Protein AF-A0A068RHM4-F1 (afdb_monomer_lite)

Structure (mmCIF, N/CA/C/O backbone):
data_AF-A0A068RHM4-F1
#
_entry.id   AF-A0A068RHM4-F1
#
loop_
_at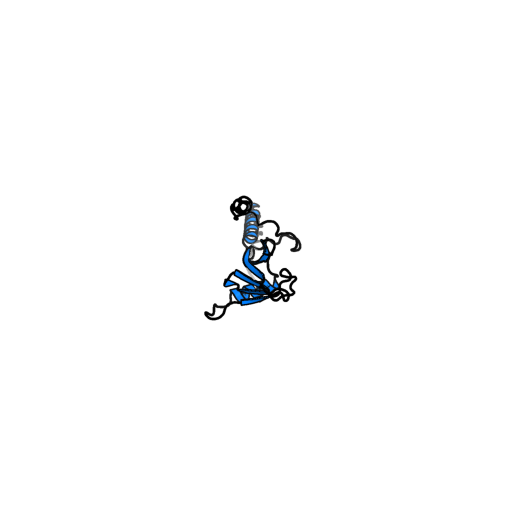om_site.group_PDB
_atom_site.id
_atom_site.type_symbol
_atom_site.label_atom_id
_atom_site.label_alt_id
_atom_site.label_comp_id
_atom_site.label_asym_id
_atom_site.label_entity_id
_atom_site.la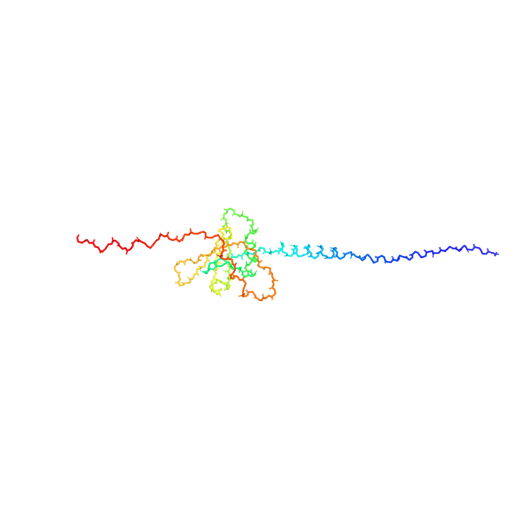bel_seq_id
_atom_site.pdbx_PDB_ins_code
_atom_site.Cartn_x
_atom_site.Cartn_y
_atom_site.Cartn_z
_atom_site.occupancy
_atom_site.B_iso_or_equiv
_atom_site.auth_seq_id
_atom_site.auth_comp_id
_atom_site.auth_asym_id
_atom_site.auth_atom_id
_atom_site.pdbx_PDB_model_num
ATOM 1 N N . MET A 1 1 ? 72.962 11.188 -63.326 1.00 49.09 1 MET A N 1
ATOM 2 C CA . MET A 1 1 ? 72.116 12.305 -62.874 1.00 49.09 1 MET A CA 1
ATOM 3 C C . MET A 1 1 ? 71.046 12.460 -63.926 1.00 49.09 1 MET A C 1
ATOM 5 O O . MET A 1 1 ? 71.401 12.865 -65.015 1.00 49.09 1 MET A O 1
ATOM 9 N N . ASP A 1 2 ? 69.829 11.997 -63.652 1.00 35.72 2 ASP A N 1
ATOM 10 C CA . ASP A 1 2 ? 68.597 12.586 -64.183 1.00 35.72 2 ASP A CA 1
ATOM 11 C C . ASP A 1 2 ? 67.402 11.908 -63.515 1.00 35.72 2 ASP A C 1
ATOM 13 O O . ASP A 1 2 ? 67.256 10.685 -63.509 1.00 35.72 2 ASP A O 1
ATOM 17 N N . SER A 1 3 ? 66.611 12.747 -62.860 1.00 41.88 3 SER A N 1
ATOM 18 C CA . SER A 1 3 ? 65.516 12.403 -61.970 1.00 41.88 3 SER A CA 1
ATOM 19 C C . SER A 1 3 ? 64.204 12.533 -62.735 1.00 41.88 3 SER A C 1
ATOM 21 O O . SER A 1 3 ? 63.845 13.627 -63.158 1.00 41.88 3 SER A O 1
ATOM 23 N N . THR A 1 4 ? 63.454 11.444 -62.867 1.00 51.41 4 THR A N 1
ATOM 24 C CA . THR A 1 4 ? 62.045 11.470 -63.282 1.00 51.41 4 THR A CA 1
ATOM 25 C C . THR A 1 4 ? 61.224 10.793 -62.194 1.00 51.41 4 THR A C 1
ATOM 27 O O . THR A 1 4 ? 61.085 9.576 -62.153 1.00 51.41 4 THR A O 1
ATOM 30 N N . LEU A 1 5 ? 60.718 11.599 -61.258 1.00 48.56 5 LEU A N 1
ATOM 31 C CA . LEU A 1 5 ? 59.734 11.164 -60.271 1.00 48.56 5 LEU A CA 1
ATOM 32 C C . LEU A 1 5 ? 58.362 11.682 -60.685 1.00 48.56 5 LEU A C 1
ATOM 34 O O . LEU A 1 5 ? 58.159 12.878 -60.895 1.00 48.56 5 LEU A O 1
ATOM 38 N N . GLY A 1 6 ? 57.470 10.712 -60.862 1.00 45.03 6 GLY A N 1
ATOM 39 C CA . GLY A 1 6 ? 56.110 10.856 -61.341 1.00 45.03 6 GLY A CA 1
ATOM 40 C C . GLY A 1 6 ? 55.225 11.657 -60.398 1.00 45.03 6 GLY A C 1
ATOM 41 O O . GLY A 1 6 ? 55.355 11.644 -59.176 1.00 45.03 6 GLY A O 1
ATOM 42 N N . ASN A 1 7 ? 54.307 12.364 -61.037 1.00 50.38 7 ASN A N 1
ATOM 43 C CA . ASN A 1 7 ? 53.318 13.235 -60.447 1.00 50.38 7 ASN A CA 1
ATOM 44 C C . ASN A 1 7 ? 52.061 12.390 -60.172 1.00 50.38 7 ASN A C 1
ATOM 46 O O . ASN A 1 7 ? 51.208 12.244 -61.047 1.00 50.38 7 ASN A O 1
ATOM 50 N N . GLU A 1 8 ? 51.960 11.775 -58.992 1.00 49.59 8 GLU A N 1
ATOM 51 C CA . GLU A 1 8 ? 50.734 11.087 -58.573 1.00 49.59 8 GLU A CA 1
ATOM 52 C C . GLU A 1 8 ? 49.787 12.083 -57.897 1.00 49.59 8 GLU A C 1
ATOM 54 O O . GLU A 1 8 ? 49.961 12.511 -56.754 1.00 49.59 8 GLU A O 1
ATOM 59 N N . GLY A 1 9 ? 48.772 12.486 -58.662 1.00 41.88 9 GLY A N 1
ATOM 60 C CA . GLY A 1 9 ? 47.690 13.350 -58.220 1.00 41.88 9 GLY A CA 1
ATOM 61 C C . GLY A 1 9 ? 46.845 12.688 -57.134 1.00 41.88 9 GLY A C 1
ATOM 62 O O . GLY A 1 9 ? 46.058 11.781 -57.392 1.00 41.88 9 GLY A O 1
ATOM 63 N N . CYS A 1 10 ? 46.958 13.201 -55.912 1.00 42.84 10 CYS A N 1
ATOM 64 C CA . CYS A 1 10 ? 46.064 12.882 -54.807 1.00 42.84 10 CYS A CA 1
ATOM 65 C C . CYS A 1 10 ? 44.723 13.610 -55.011 1.00 42.84 10 CYS A C 1
ATOM 67 O O . CYS A 1 10 ? 44.555 14.776 -54.641 1.00 42.84 10 CYS A O 1
ATOM 69 N N . VAL A 1 11 ? 43.758 12.935 -55.642 1.00 48.72 11 VAL A N 1
ATOM 70 C CA . VAL A 1 11 ? 42.384 13.432 -55.788 1.00 48.72 11 VAL A CA 1
ATOM 71 C C . VAL A 1 11 ? 41.690 13.344 -54.427 1.00 48.72 11 VAL A C 1
ATOM 73 O O . VAL A 1 11 ? 41.195 12.296 -54.015 1.00 48.72 11 VAL A O 1
ATOM 76 N N . ARG A 1 12 ? 41.647 14.472 -53.709 1.00 46.97 12 ARG A N 1
ATOM 77 C CA . ARG A 1 12 ? 40.780 14.666 -52.539 1.00 46.97 12 ARG A CA 1
ATOM 78 C C . ARG A 1 12 ? 39.317 14.564 -52.976 1.00 46.97 12 ARG A C 1
ATOM 80 O O . ARG A 1 12 ? 38.729 15.549 -53.420 1.00 46.97 12 ARG A O 1
ATOM 87 N N . ALA A 1 13 ? 38.713 13.395 -52.795 1.00 50.66 13 ALA A N 1
ATOM 88 C CA . ALA A 1 13 ? 37.265 13.255 -52.782 1.00 50.66 13 ALA A CA 1
ATOM 89 C C . ALA A 1 13 ? 36.715 14.002 -51.553 1.00 50.66 13 ALA A C 1
ATOM 91 O O . ALA A 1 13 ? 36.758 13.516 -50.423 1.00 50.66 13 ALA A O 1
ATOM 92 N N . GLN A 1 14 ? 36.247 15.232 -51.765 1.00 47.41 14 GLN A N 1
ATOM 93 C CA . GLN A 1 14 ? 35.449 15.953 -50.782 1.00 47.41 14 GLN A CA 1
ATOM 94 C C . GLN A 1 14 ? 34.114 15.219 -50.633 1.00 47.41 14 GLN A C 1
ATOM 96 O O . GLN A 1 14 ? 33.243 15.313 -51.496 1.00 47.41 14 GLN A O 1
ATOM 101 N N . CYS A 1 15 ? 33.941 14.489 -49.532 1.00 46.88 15 CYS A N 1
ATOM 102 C CA . CYS A 1 15 ? 32.630 14.025 -49.095 1.00 46.88 15 CYS A CA 1
ATOM 103 C C . CYS A 1 15 ? 31.788 15.253 -48.731 1.00 46.88 15 CYS A C 1
ATOM 105 O O . CYS A 1 15 ? 31.817 15.737 -47.598 1.00 46.88 15 CYS A O 1
ATOM 107 N N . ILE A 1 16 ? 31.061 15.786 -49.713 1.00 47.78 16 ILE A N 1
ATOM 108 C CA . ILE A 1 16 ? 30.016 16.784 -49.500 1.00 47.78 16 ILE A CA 1
ATOM 109 C C . ILE A 1 16 ? 28.990 16.131 -48.581 1.00 47.78 16 ILE A C 1
ATOM 111 O O . ILE A 1 16 ? 28.292 15.192 -48.960 1.00 47.78 16 ILE A O 1
ATOM 115 N N . GLY A 1 17 ? 28.952 16.606 -47.338 1.00 47.53 17 GLY A N 1
ATOM 116 C CA . GLY A 1 17 ? 28.034 16.132 -46.320 1.00 47.53 17 GLY A CA 1
ATOM 117 C C . GLY A 1 17 ? 26.597 16.200 -46.822 1.00 47.53 17 GLY A C 1
ATOM 118 O O . GLY A 1 17 ? 26.004 17.277 -46.909 1.00 47.53 17 GLY A O 1
ATOM 119 N N . CYS A 1 18 ? 26.014 15.035 -47.098 1.00 46.91 18 CYS A N 1
ATOM 120 C CA . CYS A 1 18 ? 24.579 14.887 -47.244 1.00 46.91 18 CYS A CA 1
ATOM 121 C C . CYS A 1 18 ? 23.932 15.225 -45.895 1.00 46.91 18 CYS A C 1
ATOM 123 O O . CYS A 1 18 ? 23.721 14.361 -45.045 1.00 46.91 18 CYS A O 1
ATOM 125 N N . ARG A 1 19 ? 23.593 16.502 -45.681 1.00 51.59 19 ARG A N 1
ATOM 126 C CA . ARG A 1 19 ? 22.575 16.887 -44.701 1.00 51.59 19 ARG A CA 1
ATOM 127 C C . ARG A 1 19 ? 21.250 16.328 -45.204 1.00 51.59 19 ARG A C 1
ATOM 129 O O . ARG A 1 19 ? 20.497 17.013 -45.891 1.00 51.59 19 ARG A O 1
ATOM 136 N N . VAL A 1 20 ? 20.985 15.065 -44.880 1.00 57.62 20 VAL A N 1
ATOM 137 C CA . VAL A 1 20 ? 19.690 14.422 -45.092 1.00 57.62 20 VAL A CA 1
ATOM 138 C C . VAL A 1 20 ? 18.671 15.207 -44.269 1.00 57.62 20 VAL A C 1
ATOM 140 O O . VAL A 1 20 ? 18.562 15.062 -43.051 1.00 57.62 20 VAL A O 1
ATOM 143 N N . ARG A 1 21 ? 17.970 16.131 -44.930 1.00 52.12 21 ARG A N 1
ATOM 144 C CA . ARG A 1 21 ? 16.885 16.913 -44.343 1.00 52.12 21 ARG A CA 1
ATOM 145 C C . ARG A 1 21 ? 15.679 15.990 -44.257 1.00 52.12 21 ARG A C 1
ATOM 147 O O . ARG A 1 21 ? 14.894 15.894 -45.193 1.00 52.12 21 ARG A O 1
ATOM 154 N N . TRP A 1 22 ? 15.585 15.262 -43.149 1.00 51.91 22 TRP A N 1
ATOM 155 C CA . TRP A 1 22 ? 14.493 14.331 -42.900 1.00 51.91 22 TRP A CA 1
ATOM 156 C C . TRP A 1 22 ? 13.136 15.034 -43.088 1.00 51.91 22 TRP A C 1
ATOM 158 O O . TRP A 1 22 ? 12.927 16.114 -42.523 1.00 51.91 22 TRP A O 1
ATOM 168 N N . PRO A 1 23 ? 12.208 14.460 -43.876 1.00 63.38 23 PRO A N 1
ATOM 169 C CA . PRO A 1 23 ? 10.861 14.994 -44.025 1.00 63.38 23 PRO A CA 1
ATOM 170 C C . PRO A 1 23 ? 10.196 15.170 -42.656 1.00 63.38 23 PRO A C 1
ATOM 172 O O . PRO A 1 23 ? 10.309 14.296 -41.796 1.00 63.38 23 PRO A O 1
ATOM 175 N N . ARG A 1 24 ? 9.442 16.264 -42.466 1.00 58.94 24 ARG A N 1
ATOM 176 C CA . ARG A 1 24 ? 8.699 16.576 -41.221 1.00 58.94 24 ARG A CA 1
ATOM 177 C C . ARG A 1 24 ? 7.845 15.405 -40.698 1.00 58.94 24 ARG A C 1
ATOM 179 O O . ARG A 1 24 ? 7.584 15.318 -39.501 1.00 58.94 24 ARG A O 1
ATOM 186 N N . PHE A 1 25 ? 7.457 14.487 -41.581 1.00 60.59 25 PHE A N 1
ATOM 187 C CA . PHE A 1 25 ? 6.741 13.255 -41.264 1.00 60.59 25 PHE A CA 1
ATOM 188 C C . PHE A 1 25 ? 7.513 12.313 -40.319 1.00 60.59 25 PHE A C 1
ATOM 190 O O . PHE A 1 25 ? 6.929 11.785 -39.375 1.00 60.59 25 PHE A O 1
ATOM 197 N N . PHE A 1 26 ? 8.833 12.161 -40.482 1.00 66.94 26 PHE A N 1
ATOM 198 C CA . PHE A 1 26 ? 9.640 11.314 -39.592 1.00 66.94 26 PHE A CA 1
ATOM 199 C C . PHE A 1 26 ? 9.750 11.902 -38.185 1.00 66.94 26 PHE A C 1
ATOM 201 O O . PHE A 1 26 ? 9.670 11.170 -37.201 1.00 66.94 26 PHE A O 1
ATOM 208 N N . SER A 1 27 ? 9.849 13.228 -38.063 1.00 69.12 27 SER A N 1
ATOM 209 C CA . SER A 1 27 ? 9.819 13.902 -36.760 1.00 69.12 27 SER A CA 1
ATOM 210 C C . SER A 1 27 ? 8.479 13.694 -36.047 1.00 69.12 27 SER A C 1
ATOM 212 O O . SER A 1 27 ? 8.462 13.458 -34.840 1.00 69.12 27 SER A O 1
ATOM 214 N N . TYR A 1 28 ? 7.366 13.717 -36.789 1.00 75.12 28 TYR A N 1
ATOM 215 C CA . TYR A 1 28 ? 6.034 13.434 -36.249 1.00 75.12 28 TYR A CA 1
ATOM 216 C C . TYR A 1 28 ? 5.884 11.980 -35.787 1.00 75.12 28 TYR A C 1
ATOM 218 O O . TYR A 1 28 ? 5.375 11.742 -34.694 1.00 75.12 28 TYR A O 1
ATOM 226 N N . LEU A 1 29 ? 6.367 11.010 -36.571 1.00 78.44 29 LEU A N 1
ATOM 227 C CA . LEU A 1 29 ? 6.330 9.594 -36.197 1.00 78.44 29 LEU A CA 1
ATOM 228 C C . LEU A 1 29 ? 7.223 9.285 -34.992 1.00 78.44 29 LEU A C 1
ATOM 230 O O . LEU A 1 29 ? 6.790 8.575 -34.089 1.00 78.44 29 LEU A O 1
ATOM 234 N N . ILE A 1 30 ? 8.425 9.861 -34.919 1.00 78.06 30 ILE A N 1
ATOM 235 C CA . ILE A 1 30 ? 9.304 9.729 -33.746 1.00 78.06 30 ILE A CA 1
ATOM 236 C C . ILE A 1 30 ? 8.647 10.357 -32.513 1.00 78.06 30 ILE A C 1
ATOM 238 O O . ILE A 1 30 ? 8.712 9.785 -31.425 1.00 78.06 30 ILE A O 1
ATOM 242 N N . TRP A 1 31 ? 7.993 11.512 -32.661 1.00 76.25 31 TRP A N 1
ATOM 243 C CA . TRP A 1 31 ? 7.255 12.148 -31.570 1.00 76.25 31 TRP A CA 1
ATOM 244 C C . TRP A 1 31 ? 6.061 11.297 -31.116 1.00 76.25 31 TRP A C 1
ATOM 246 O O . TRP A 1 31 ? 5.935 11.038 -29.922 1.00 76.25 31 TRP A O 1
ATOM 256 N N . ARG A 1 32 ? 5.257 10.770 -32.049 1.00 74.19 32 ARG A N 1
ATOM 257 C CA . ARG A 1 32 ? 4.155 9.827 -31.780 1.00 74.19 32 ARG A CA 1
ATOM 258 C C . ARG A 1 32 ? 4.647 8.550 -31.104 1.00 74.19 32 ARG A C 1
ATOM 260 O O . ARG A 1 32 ? 4.029 8.115 -30.143 1.00 74.19 32 ARG A O 1
ATOM 267 N N . TYR A 1 33 ? 5.759 7.977 -31.560 1.00 74.00 33 TYR A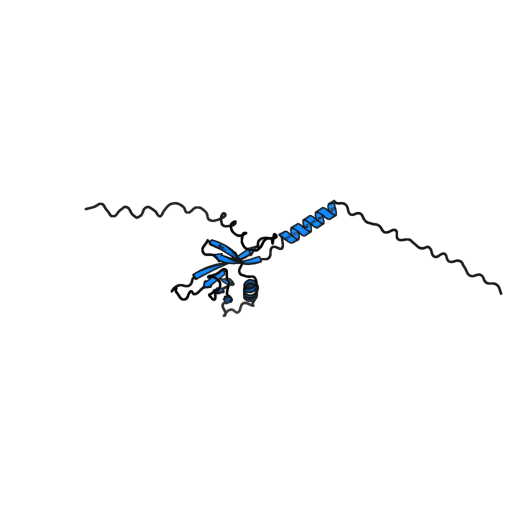 N 1
ATOM 268 C CA . TYR A 1 33 ? 6.358 6.777 -30.976 1.00 74.00 33 TYR A CA 1
ATOM 269 C C . TYR A 1 33 ? 6.888 7.038 -29.565 1.00 74.00 33 TYR A C 1
ATOM 271 O O . TYR A 1 33 ? 6.614 6.261 -28.658 1.00 74.00 33 TYR A O 1
ATOM 279 N N . LYS A 1 34 ? 7.575 8.165 -29.337 1.00 70.25 34 LYS A N 1
ATOM 280 C CA . LYS A 1 34 ? 8.019 8.570 -27.994 1.00 70.25 34 LYS A CA 1
ATOM 281 C C . LYS A 1 34 ? 6.842 8.871 -27.071 1.00 70.25 34 LYS A C 1
ATOM 283 O O . LYS A 1 34 ? 6.876 8.485 -25.909 1.00 70.25 34 LYS A O 1
ATOM 288 N N . GLN A 1 35 ? 5.792 9.514 -27.576 1.00 67.88 35 GLN A N 1
ATOM 289 C CA . GLN A 1 35 ? 4.563 9.767 -26.829 1.00 67.88 35 GLN A CA 1
ATOM 290 C C . GLN A 1 35 ? 3.840 8.459 -26.495 1.00 67.88 35 GLN A C 1
ATOM 292 O O . GLN A 1 35 ? 3.377 8.294 -25.371 1.00 67.88 35 GLN A O 1
ATOM 297 N N . TRP A 1 36 ? 3.792 7.511 -27.431 1.00 66.88 36 TRP A N 1
ATOM 298 C CA . TRP A 1 36 ? 3.225 6.185 -27.215 1.00 66.88 36 TRP A CA 1
ATOM 299 C C . TRP A 1 36 ? 4.055 5.377 -26.214 1.00 66.88 36 TRP A C 1
ATOM 301 O O . TRP A 1 36 ? 3.499 4.890 -25.243 1.00 66.88 36 TRP A O 1
ATOM 311 N N . GLN A 1 37 ? 5.386 5.340 -26.335 1.00 63.97 37 GLN A N 1
ATOM 312 C CA . GLN A 1 37 ? 6.271 4.743 -25.326 1.00 63.97 37 GLN A CA 1
ATOM 313 C C . GLN A 1 37 ? 6.108 5.387 -23.943 1.00 63.97 37 GLN A C 1
ATOM 315 O O . GLN A 1 37 ? 6.199 4.695 -22.933 1.00 63.97 37 GLN A O 1
ATOM 320 N N . TRP A 1 38 ? 5.872 6.698 -23.879 1.00 58.41 38 TRP A N 1
ATOM 321 C CA . TRP A 1 38 ? 5.644 7.406 -22.620 1.00 58.41 38 TRP A CA 1
ATOM 322 C C . TRP A 1 38 ? 4.281 7.061 -22.005 1.00 58.41 38 TRP A C 1
ATOM 324 O O . TRP A 1 38 ? 4.189 6.865 -20.797 1.00 58.41 38 TRP A O 1
ATOM 334 N N . LEU A 1 39 ? 3.238 6.925 -22.829 1.00 56.88 39 LEU A N 1
ATOM 335 C CA . LEU A 1 39 ? 1.898 6.505 -22.402 1.00 56.88 39 LEU A CA 1
ATOM 336 C C . LEU A 1 39 ? 1.831 5.011 -22.042 1.00 56.88 39 LEU A C 1
ATOM 338 O O . LEU A 1 39 ? 1.111 4.649 -21.119 1.00 56.88 39 LEU A O 1
ATOM 342 N N . SER A 1 40 ? 2.605 4.159 -22.714 1.00 57.69 40 SER A N 1
ATOM 343 C CA . SER A 1 40 ? 2.672 2.714 -22.452 1.00 57.69 40 SER A CA 1
ATOM 344 C C . SER A 1 40 ? 3.569 2.354 -21.261 1.00 57.69 40 SER A C 1
ATOM 346 O O . SER A 1 40 ? 3.555 1.214 -20.812 1.00 57.69 40 SER A O 1
ATOM 348 N N . ARG A 1 41 ? 4.342 3.306 -20.720 1.00 64.12 41 ARG A N 1
ATOM 349 C CA . ARG A 1 41 ? 5.196 3.127 -19.529 1.00 64.12 41 ARG A CA 1
ATOM 350 C C . ARG A 1 41 ? 4.593 3.766 -18.288 1.00 64.12 41 ARG A C 1
ATOM 352 O O . ARG A 1 41 ? 5.300 4.381 -17.492 1.00 64.12 41 ARG A O 1
ATOM 359 N N . VAL A 1 42 ? 3.284 3.645 -18.114 1.00 66.00 42 VAL A N 1
ATOM 360 C CA . VAL A 1 42 ? 2.691 3.954 -16.818 1.00 66.00 42 VAL A CA 1
ATOM 361 C C . VAL A 1 42 ? 3.155 2.879 -15.829 1.00 66.00 42 VAL A C 1
ATOM 363 O O . VAL A 1 42 ? 2.763 1.723 -15.998 1.00 66.00 42 VAL A O 1
ATOM 366 N N . PRO A 1 43 ? 3.995 3.214 -14.829 1.00 78.81 43 PRO A N 1
ATOM 367 C CA . PRO A 1 43 ? 4.454 2.213 -13.883 1.00 78.81 43 PRO A CA 1
ATOM 368 C C . PRO A 1 43 ? 3.251 1.688 -13.096 1.00 78.81 43 PRO A C 1
ATOM 370 O O . PRO A 1 43 ? 2.414 2.469 -12.628 1.00 78.81 43 PRO A O 1
ATOM 373 N N . LEU A 1 44 ? 3.167 0.364 -12.981 1.00 89.75 44 LEU A N 1
ATOM 374 C CA . LEU A 1 44 ? 2.268 -0.275 -12.033 1.00 89.75 44 LEU A CA 1
ATOM 375 C C . LEU A 1 44 ? 2.770 0.036 -10.624 1.00 89.75 44 LEU A C 1
ATOM 377 O O . LEU A 1 44 ? 3.966 -0.059 -10.342 1.00 89.75 44 LEU A O 1
ATOM 381 N N . VAL A 1 45 ? 1.857 0.455 -9.761 1.00 93.44 45 VAL A N 1
ATOM 382 C CA . VAL A 1 45 ? 2.131 0.770 -8.360 1.00 93.44 45 VAL A CA 1
ATOM 383 C C . VAL A 1 45 ? 1.108 0.066 -7.492 1.00 93.44 45 VAL A C 1
ATOM 385 O O . VAL A 1 45 ? -0.052 -0.070 -7.880 1.00 93.44 45 VAL A O 1
ATOM 388 N N . TRP A 1 46 ? 1.529 -0.363 -6.312 1.00 95.31 46 TRP A N 1
ATOM 389 C CA . TRP A 1 46 ? 0.615 -0.880 -5.312 1.00 95.31 46 TRP A CA 1
ATOM 390 C C . TRP A 1 46 ? -0.220 0.264 -4.747 1.00 95.31 46 TRP A C 1
ATOM 392 O O . TRP A 1 46 ? 0.302 1.312 -4.353 1.00 95.31 46 TRP A O 1
ATOM 402 N N . CYS A 1 47 ? -1.523 0.062 -4.704 1.00 95.88 47 CYS A N 1
ATOM 403 C CA . CYS A 1 47 ? -2.471 0.978 -4.103 1.00 95.88 47 CYS A CA 1
ATOM 404 C C . CYS A 1 47 ? -3.279 0.254 -3.044 1.00 95.88 47 CYS A C 1
ATOM 406 O O . CYS A 1 47 ? -3.456 -0.959 -3.114 1.00 95.88 47 CYS A O 1
ATOM 408 N N . PHE A 1 48 ? -3.815 1.027 -2.113 1.00 96.06 48 PHE A N 1
ATOM 409 C CA . PHE A 1 48 ? -4.836 0.575 -1.189 1.00 96.06 48 PHE A CA 1
ATOM 410 C C . PHE A 1 48 ? -6.098 1.415 -1.348 1.00 96.06 48 PHE A C 1
ATOM 412 O O . PHE A 1 48 ? -6.062 2.536 -1.872 1.00 96.06 48 PHE A O 1
ATOM 419 N N . ARG A 1 49 ? -7.220 0.869 -0.897 1.00 95.44 49 ARG A N 1
ATOM 420 C CA . ARG A 1 49 ? -8.503 1.560 -0.884 1.00 95.44 49 ARG A CA 1
ATOM 421 C C . ARG A 1 49 ? -8.718 2.221 0.469 1.00 95.44 49 ARG A C 1
ATOM 423 O O . ARG A 1 49 ? -8.736 1.550 1.496 1.00 95.44 49 ARG A O 1
ATOM 430 N N . ASN A 1 50 ? -8.833 3.545 0.482 1.00 93.06 50 ASN A N 1
ATOM 431 C CA . ASN A 1 50 ? -9.013 4.304 1.718 1.00 93.06 50 ASN A CA 1
ATOM 432 C C . ASN A 1 50 ? -10.463 4.221 2.251 1.00 93.06 50 ASN A C 1
ATOM 434 O O . ASN A 1 50 ? -11.350 3.659 1.606 1.00 93.06 50 ASN A O 1
ATOM 438 N N . LYS A 1 51 ? -10.724 4.845 3.412 1.00 89.38 51 LYS A N 1
ATOM 439 C CA . LYS A 1 51 ? -12.068 4.914 4.028 1.00 89.38 51 LYS A CA 1
ATOM 440 C C . LYS A 1 51 ? -13.119 5.563 3.109 1.00 89.38 51 LYS A C 1
ATOM 442 O O . LYS A 1 51 ? -14.293 5.225 3.179 1.00 89.38 51 LYS A O 1
ATOM 447 N N . GLU A 1 52 ? -12.693 6.451 2.209 1.00 91.88 52 GLU A N 1
ATOM 448 C CA . GLU A 1 52 ? -13.540 7.108 1.201 1.00 91.88 52 GLU A CA 1
ATOM 449 C C . GLU A 1 52 ? -13.744 6.265 -0.071 1.00 91.88 52 GLU A C 1
ATOM 451 O O . GLU A 1 52 ? -14.250 6.773 -1.073 1.00 91.88 52 GLU A O 1
ATOM 456 N N . GLN A 1 53 ? -13.339 4.991 -0.066 1.00 92.31 53 GLN A N 1
ATOM 457 C CA . GLN A 1 53 ? -13.448 4.081 -1.209 1.00 92.31 53 GLN A CA 1
ATOM 458 C C . GLN A 1 53 ? -12.643 4.533 -2.443 1.00 92.31 53 GLN A C 1
ATOM 460 O O . GLN A 1 53 ? -12.955 4.133 -3.569 1.00 92.31 53 GLN A O 1
ATOM 465 N N . GLN A 1 54 ? -11.602 5.346 -2.244 1.00 91.12 54 GLN A N 1
ATOM 466 C CA . GLN A 1 54 ? -10.703 5.824 -3.292 1.00 91.12 54 GLN A CA 1
ATOM 467 C C . GLN A 1 54 ? -9.381 5.058 -3.268 1.00 91.12 54 GLN A C 1
ATOM 469 O O . GLN A 1 54 ? -8.791 4.825 -2.211 1.00 91.12 54 GLN A O 1
ATOM 474 N N . TRP A 1 55 ? -8.899 4.713 -4.461 1.00 93.00 55 TRP A N 1
ATOM 475 C CA . TRP A 1 55 ? -7.587 4.108 -4.645 1.00 93.00 55 TRP A CA 1
ATOM 476 C C . TRP A 1 55 ? -6.482 5.136 -4.438 1.00 93.00 55 TRP A C 1
ATOM 478 O O . TRP A 1 55 ? -6.427 6.161 -5.125 1.00 93.00 55 TRP A O 1
ATOM 488 N N . GLN A 1 56 ? -5.576 4.828 -3.519 1.00 93.19 56 GLN A N 1
ATOM 489 C CA . GLN A 1 56 ? -4.435 5.662 -3.192 1.00 93.19 56 GLN A CA 1
ATOM 490 C C . GLN A 1 56 ? -3.145 4.838 -3.253 1.00 93.19 56 GLN A C 1
ATOM 492 O O . GLN A 1 56 ? -3.095 3.741 -2.700 1.00 93.19 56 GLN A O 1
ATOM 497 N N . PRO A 1 57 ? -2.087 5.335 -3.918 1.00 94.19 57 PRO A N 1
ATOM 498 C CA . PRO A 1 57 ? -0.816 4.630 -3.948 1.00 94.19 57 PRO A CA 1
ATOM 499 C C . PRO A 1 57 ? -0.147 4.665 -2.577 1.00 94.19 57 PRO A C 1
ATOM 501 O O . PRO A 1 57 ? -0.131 5.713 -1.925 1.00 94.19 57 PRO A O 1
ATOM 504 N N . PHE A 1 58 ? 0.482 3.553 -2.198 1.00 94.75 58 PHE A N 1
ATOM 505 C CA . PHE A 1 58 ? 1.423 3.548 -1.079 1.00 94.75 58 PHE A CA 1
ATOM 506 C C . PHE A 1 58 ? 2.599 4.492 -1.355 1.00 94.75 58 PHE A C 1
ATOM 508 O O . PHE A 1 58 ? 2.976 4.728 -2.515 1.00 94.75 58 PHE A O 1
ATOM 515 N N . GLU A 1 59 ? 3.219 5.004 -0.295 1.00 93.25 59 GLU A N 1
ATOM 516 C CA . GLU A 1 59 ? 4.437 5.801 -0.386 1.00 93.25 59 GLU A CA 1
ATOM 517 C C . GLU A 1 59 ? 5.538 5.065 -1.153 1.00 93.25 59 GLU A C 1
ATOM 519 O O . GLU A 1 59 ? 5.706 3.854 -1.038 1.00 93.25 59 GLU A O 1
ATOM 524 N N . MET A 1 60 ? 6.361 5.811 -1.896 1.00 89.94 60 MET A N 1
ATOM 525 C CA . MET A 1 60 ? 7.404 5.228 -2.751 1.00 89.94 60 MET A CA 1
ATOM 526 C C . MET A 1 60 ? 8.378 4.310 -1.988 1.00 89.94 60 MET A C 1
ATOM 528 O O . MET A 1 60 ? 8.873 3.342 -2.553 1.00 89.94 60 MET A O 1
ATOM 532 N N . LYS A 1 61 ? 8.640 4.587 -0.703 1.00 92.69 61 LYS A N 1
ATOM 533 C CA . LYS A 1 61 ? 9.469 3.719 0.149 1.00 92.69 61 LYS A CA 1
ATOM 534 C C . LYS A 1 61 ? 8.806 2.358 0.384 1.00 92.69 61 LYS A C 1
ATOM 536 O O . LYS A 1 61 ? 9.469 1.334 0.286 1.00 92.69 61 LYS A O 1
ATOM 541 N N . ASN A 1 62 ? 7.496 2.359 0.615 1.00 95.69 62 ASN A N 1
ATOM 542 C CA . ASN A 1 62 ? 6.700 1.156 0.836 1.00 95.69 62 ASN A CA 1
ATOM 543 C C . ASN A 1 62 ? 6.480 0.378 -0.465 1.00 95.69 62 ASN A C 1
ATOM 545 O O . ASN A 1 62 ? 6.465 -0.846 -0.436 1.00 95.69 62 ASN A O 1
ATOM 549 N N . GLN A 1 63 ? 6.408 1.060 -1.617 1.00 94.25 63 GLN A N 1
ATOM 550 C CA . GLN A 1 63 ? 6.359 0.400 -2.930 1.00 94.25 63 GLN A CA 1
ATOM 551 C C . GLN A 1 63 ? 7.516 -0.585 -3.110 1.00 94.25 63 GLN A C 1
ATOM 553 O O . GLN A 1 63 ? 7.297 -1.698 -3.573 1.00 94.25 63 GLN A O 1
ATOM 558 N N . ALA A 1 64 ? 8.739 -0.191 -2.739 1.00 91.50 64 ALA A N 1
ATOM 559 C CA . ALA A 1 64 ? 9.910 -1.054 -2.870 1.00 91.50 64 ALA A CA 1
ATOM 560 C C . ALA A 1 64 ? 9.782 -2.329 -2.021 1.00 91.50 64 ALA A C 1
ATOM 562 O O . ALA A 1 64 ? 10.066 -3.415 -2.517 1.00 91.50 64 ALA A O 1
ATOM 563 N N . ILE A 1 65 ? 9.292 -2.198 -0.784 1.00 94.69 65 ILE A N 1
ATOM 564 C CA . ILE A 1 65 ? 9.078 -3.325 0.137 1.00 94.69 65 ILE A CA 1
ATOM 565 C C . ILE A 1 65 ? 8.001 -4.266 -0.413 1.00 94.69 65 ILE A C 1
ATOM 567 O O . ILE A 1 65 ? 8.203 -5.476 -0.465 1.00 94.69 65 ILE A O 1
ATOM 571 N N . LEU A 1 66 ? 6.886 -3.708 -0.889 1.00 94.75 66 LEU A N 1
ATOM 572 C CA . LEU A 1 66 ? 5.787 -4.477 -1.475 1.00 94.75 66 LEU A CA 1
ATOM 573 C C . LEU A 1 66 ? 6.237 -5.237 -2.726 1.00 94.75 66 LEU A C 1
ATOM 575 O O . LEU A 1 66 ? 5.919 -6.411 -2.884 1.00 94.75 66 LEU A O 1
ATOM 579 N N . TRP A 1 67 ? 7.022 -4.600 -3.598 1.00 93.88 67 TRP A N 1
ATOM 580 C CA . TRP A 1 67 ? 7.594 -5.264 -4.769 1.00 93.88 67 TRP A CA 1
ATOM 581 C C . TRP A 1 67 ? 8.613 -6.339 -4.404 1.00 93.88 67 TRP A C 1
ATOM 583 O O . TRP A 1 67 ? 8.669 -7.362 -5.080 1.00 93.88 67 TRP A O 1
ATOM 593 N N . GLN A 1 68 ? 9.413 -6.127 -3.363 1.00 91.44 68 GLN A N 1
ATOM 594 C CA . GLN A 1 68 ? 10.340 -7.143 -2.880 1.00 91.44 68 GLN A CA 1
ATOM 595 C C . GLN A 1 68 ? 9.575 -8.373 -2.378 1.00 91.44 68 GLN A C 1
ATOM 597 O O . GLN A 1 68 ? 9.851 -9.472 -2.845 1.00 91.44 68 GLN A O 1
ATOM 602 N N . SER A 1 69 ? 8.572 -8.171 -1.520 1.00 91.56 69 SER A N 1
ATOM 603 C CA . SER A 1 69 ? 7.726 -9.244 -0.981 1.00 91.56 69 SER A CA 1
ATOM 604 C C . SER A 1 69 ? 6.939 -9.979 -2.074 1.00 91.56 69 SER A C 1
ATOM 606 O O . SER A 1 69 ? 6.833 -11.200 -2.040 1.00 91.56 69 SER A O 1
ATOM 608 N N . TYR A 1 70 ? 6.450 -9.259 -3.090 1.00 91.06 70 TYR A N 1
ATOM 609 C CA . TYR A 1 70 ? 5.739 -9.849 -4.229 1.00 91.06 70 TYR A CA 1
ATOM 610 C C . TYR A 1 70 ? 6.621 -10.753 -5.104 1.00 91.06 70 TYR A C 1
ATOM 612 O O . TYR A 1 70 ? 6.147 -11.760 -5.622 1.00 91.06 70 TYR A O 1
ATOM 620 N N . ASN A 1 71 ? 7.885 -10.373 -5.308 1.00 89.38 71 ASN A N 1
ATOM 621 C CA . ASN A 1 71 ? 8.813 -11.097 -6.183 1.00 89.38 71 ASN A CA 1
ATOM 622 C C . ASN A 1 71 ? 9.596 -12.198 -5.456 1.00 89.38 71 ASN A C 1
ATOM 624 O O . ASN A 1 71 ? 10.346 -12.936 -6.099 1.00 89.38 71 ASN A O 1
ATOM 628 N N . GLU A 1 72 ? 9.486 -12.278 -4.132 1.00 85.00 72 GLU A N 1
ATOM 629 C CA . GLU A 1 72 ? 10.180 -13.288 -3.350 1.00 85.00 72 GLU A CA 1
ATOM 630 C C . GLU A 1 72 ? 9.642 -14.689 -3.701 1.00 85.00 72 GLU A C 1
ATOM 632 O O . GLU A 1 72 ? 8.427 -14.855 -3.850 1.00 85.00 72 GLU A O 1
ATOM 637 N N . PRO A 1 73 ? 10.512 -15.702 -3.889 1.00 78.31 73 PRO A N 1
ATOM 638 C CA . PRO A 1 73 ? 10.077 -17.038 -4.280 1.00 78.31 73 PRO A CA 1
ATOM 639 C C . PRO A 1 73 ? 9.063 -17.597 -3.286 1.00 78.31 73 PRO A C 1
ATOM 641 O O . PRO A 1 73 ? 9.314 -17.598 -2.082 1.00 78.31 73 PRO A O 1
ATOM 644 N N . GLN A 1 74 ? 7.938 -18.097 -3.804 1.00 70.94 74 GLN A N 1
ATOM 645 C CA . GLN A 1 74 ? 6.866 -18.627 -2.973 1.00 70.94 74 GLN A CA 1
ATOM 646 C C . GLN A 1 74 ? 7.343 -19.833 -2.175 1.00 70.94 74 GLN A C 1
ATOM 648 O O . GLN A 1 74 ? 7.539 -20.915 -2.731 1.00 70.94 74 GLN A O 1
ATOM 653 N N . HIS A 1 75 ? 7.519 -19.654 -0.867 1.00 72.62 75 HIS A N 1
ATOM 654 C CA . HIS A 1 75 ? 7.726 -20.788 0.015 1.00 72.62 75 HIS A CA 1
ATOM 655 C C . HIS A 1 75 ? 6.350 -21.303 0.453 1.00 72.62 75 HIS A C 1
ATOM 657 O O . HIS A 1 75 ? 5.582 -20.538 1.032 1.00 72.62 75 HIS A O 1
ATOM 663 N N . PRO A 1 76 ? 6.021 -22.591 0.249 1.00 73.75 76 PRO A N 1
ATOM 664 C CA . PRO A 1 76 ? 4.671 -23.126 0.480 1.00 73.75 76 PRO A CA 1
ATOM 665 C C . PRO A 1 76 ? 4.191 -23.062 1.941 1.00 73.75 76 PRO A C 1
ATOM 667 O O . PRO A 1 76 ? 3.038 -23.365 2.220 1.00 73.75 76 PRO A O 1
ATOM 670 N N . TYR A 1 77 ? 5.065 -22.672 2.871 1.00 71.44 77 TYR A N 1
ATOM 671 C CA . TYR A 1 77 ? 4.789 -22.613 4.308 1.00 71.44 77 TYR A CA 1
ATOM 672 C C . TYR A 1 77 ? 4.802 -21.196 4.894 1.00 71.44 77 TYR A C 1
ATOM 674 O O . TYR A 1 77 ? 4.464 -21.038 6.065 1.00 71.44 77 TYR A O 1
ATOM 682 N N . TYR A 1 78 ? 5.189 -20.173 4.124 1.00 66.75 78 TYR A N 1
ATOM 683 C CA . TYR A 1 78 ? 5.258 -18.798 4.621 1.00 66.75 78 TYR A CA 1
ATOM 684 C C . TYR A 1 78 ? 4.294 -17.908 3.843 1.00 66.75 78 TYR A C 1
ATOM 686 O O . TYR A 1 78 ? 4.375 -17.796 2.623 1.00 66.75 78 TYR A O 1
ATOM 694 N N . SER A 1 79 ? 3.381 -17.260 4.569 1.00 67.81 79 SER A N 1
ATOM 695 C CA . SER A 1 79 ? 2.609 -16.147 4.020 1.00 67.81 79 SER A CA 1
ATOM 696 C C . SER A 1 79 ? 3.576 -15.002 3.723 1.00 67.81 79 SER A C 1
ATOM 698 O O . SER A 1 79 ? 4.339 -14.601 4.604 1.00 67.81 79 SER A O 1
ATOM 700 N N . HIS A 1 80 ? 3.573 -14.494 2.486 1.00 79.62 80 HIS A N 1
ATOM 701 C CA . HIS A 1 80 ? 4.354 -13.316 2.090 1.00 79.62 80 HIS A CA 1
ATOM 702 C C . HIS A 1 80 ? 3.689 -12.059 2.645 1.00 79.62 80 HIS A C 1
ATOM 704 O O . HIS A 1 80 ? 3.061 -11.266 1.936 1.00 79.62 80 HIS A O 1
ATOM 710 N N . GLU A 1 81 ? 3.791 -11.928 3.959 1.00 90.81 81 GLU A N 1
ATOM 711 C CA . GLU A 1 81 ? 3.406 -10.745 4.690 1.00 90.81 81 GLU A CA 1
ATOM 712 C C . GLU A 1 81 ? 4.588 -9.785 4.786 1.00 90.81 81 GLU A C 1
ATOM 714 O O . GLU A 1 81 ? 5.739 -10.179 4.976 1.00 90.81 81 GLU A O 1
ATOM 719 N N . CYS A 1 82 ? 4.306 -8.496 4.662 1.00 93.88 82 CYS A N 1
ATOM 720 C CA . CYS A 1 82 ? 5.290 -7.459 4.921 1.00 93.88 82 CYS A CA 1
ATOM 721 C C . CYS A 1 82 ? 4.693 -6.368 5.803 1.00 93.88 82 CYS A C 1
ATOM 723 O O . CYS A 1 82 ? 3.489 -6.110 5.795 1.00 93.88 82 CYS A O 1
ATOM 725 N N . HIS A 1 83 ? 5.545 -5.752 6.615 1.00 95.75 83 HIS A N 1
ATOM 726 C CA . HIS A 1 83 ? 5.141 -4.747 7.589 1.00 95.75 83 HIS A CA 1
ATOM 727 C C . HIS A 1 83 ? 5.641 -3.382 7.129 1.00 95.75 83 HIS A C 1
ATOM 729 O O . HIS A 1 83 ? 6.845 -3.173 6.968 1.00 95.75 83 HIS A O 1
ATOM 735 N N . ILE A 1 84 ? 4.720 -2.448 6.920 1.00 96.62 84 ILE A N 1
ATOM 736 C CA . ILE A 1 84 ? 5.026 -1.104 6.424 1.00 96.62 84 ILE A CA 1
ATOM 737 C C . ILE A 1 84 ? 4.425 -0.036 7.336 1.00 96.62 84 ILE A C 1
ATOM 739 O O . ILE A 1 84 ? 3.528 -0.298 8.131 1.00 96.62 84 ILE A O 1
ATOM 743 N N . ARG A 1 85 ? 4.916 1.198 7.216 1.00 96.44 85 ARG A N 1
ATOM 744 C CA . ARG A 1 85 ? 4.287 2.381 7.820 1.00 96.44 85 ARG A CA 1
ATOM 745 C C . ARG A 1 85 ? 4.026 3.387 6.720 1.00 96.44 85 ARG A C 1
ATOM 747 O O . ARG A 1 85 ? 4.965 3.826 6.056 1.00 96.44 85 ARG A O 1
ATOM 754 N N . ASP A 1 86 ? 2.768 3.743 6.510 1.00 94.94 86 ASP A N 1
ATOM 755 C CA . ASP A 1 86 ? 2.369 4.646 5.434 1.00 94.94 86 ASP A CA 1
ATOM 756 C C . ASP A 1 86 ? 1.641 5.859 6.001 1.00 94.94 86 ASP A C 1
ATOM 758 O O . ASP A 1 86 ? 0.668 5.701 6.729 1.00 94.94 86 ASP A O 1
ATOM 762 N N . ARG A 1 87 ? 2.080 7.083 5.683 1.00 94.38 87 ARG A N 1
ATOM 763 C CA . ARG A 1 87 ? 1.442 8.290 6.238 1.00 94.38 87 ARG A CA 1
ATOM 764 C C . ARG A 1 87 ? 0.021 8.491 5.738 1.00 94.38 87 ARG A C 1
ATOM 766 O O . ARG A 1 87 ? -0.734 9.229 6.367 1.00 94.38 87 ARG A O 1
ATOM 773 N N . ALA A 1 88 ? -0.335 7.886 4.610 1.00 91.38 88 ALA A N 1
ATOM 774 C CA . ALA A 1 88 ? -1.697 7.931 4.110 1.00 91.38 88 ALA A CA 1
ATOM 775 C C . ALA A 1 88 ? -2.650 7.015 4.899 1.00 91.38 88 ALA A C 1
ATOM 777 O O . ALA A 1 88 ? -3.862 7.204 4.810 1.00 91.38 88 ALA A O 1
ATOM 778 N N . ILE A 1 89 ? -2.120 6.074 5.689 1.00 92.25 89 ILE A N 1
ATOM 779 C CA . ILE A 1 89 ? -2.884 5.157 6.541 1.00 92.25 89 ILE A CA 1
ATOM 780 C C . ILE A 1 89 ? -2.695 5.582 7.999 1.00 92.25 89 ILE A C 1
ATOM 782 O O . ILE A 1 89 ? -1.581 5.565 8.513 1.00 92.25 89 ILE A O 1
ATOM 786 N N . GLU A 1 90 ? -3.766 6.027 8.661 1.00 89.25 90 GLU A N 1
ATOM 787 C CA . GLU A 1 90 ? -3.741 6.449 10.077 1.00 89.25 90 GLU A CA 1
ATOM 788 C C . GLU A 1 90 ? -2.578 7.411 10.423 1.00 89.25 90 GLU A C 1
ATOM 790 O O . GLU A 1 90 ? -1.934 7.343 11.473 1.00 89.25 90 GLU A O 1
ATOM 795 N N . SER A 1 91 ? -2.265 8.333 9.501 1.00 88.25 91 SER A N 1
ATOM 796 C CA . SER A 1 91 ? -1.152 9.294 9.618 1.00 88.25 91 SER A CA 1
ATOM 797 C C . SER A 1 91 ? 0.244 8.666 9.790 1.00 88.25 91 SER A C 1
ATOM 799 O O . SER A 1 91 ? 1.185 9.363 10.178 1.00 88.25 91 SER A O 1
ATOM 801 N N . GLY A 1 92 ? 0.408 7.370 9.499 1.00 88.31 92 GLY A N 1
ATOM 802 C CA . GLY A 1 92 ? 1.673 6.637 9.614 1.00 88.31 92 GLY A CA 1
ATOM 803 C C . GLY A 1 92 ? 2.095 6.325 11.047 1.00 88.31 92 GLY A C 1
ATOM 804 O O . GLY A 1 92 ? 3.276 6.064 11.289 1.00 88.31 92 GLY A O 1
ATOM 805 N N . ARG A 1 93 ? 1.160 6.393 12.002 1.00 88.75 93 ARG A N 1
ATOM 806 C CA . ARG A 1 93 ? 1.419 6.056 13.410 1.00 88.75 93 ARG A CA 1
ATOM 807 C C . ARG A 1 93 ? 1.547 4.551 13.623 1.00 88.75 93 ARG A C 1
ATOM 809 O O . ARG A 1 93 ? 2.335 4.117 14.459 1.00 88.75 93 ARG A O 1
ATOM 816 N N . GLU A 1 94 ? 0.813 3.777 12.837 1.00 90.00 94 GLU A N 1
ATOM 817 C CA . GLU A 1 94 ? 0.690 2.334 12.995 1.00 90.00 94 GLU A CA 1
ATOM 818 C C . GLU A 1 94 ? 1.512 1.555 11.980 1.00 90.00 94 GLU A C 1
ATOM 820 O O . GLU A 1 94 ? 1.850 2.037 10.895 1.00 90.00 94 GLU A O 1
ATOM 825 N N . VAL A 1 95 ? 1.847 0.326 12.370 1.00 94.00 95 VAL A N 1
ATOM 826 C CA . VAL A 1 95 ? 2.420 -0.666 11.467 1.00 94.00 95 VAL A CA 1
ATOM 827 C C . VAL A 1 95 ? 1.270 -1.380 10.775 1.00 94.00 95 VAL A C 1
ATOM 829 O O . VAL A 1 95 ? 0.431 -1.996 11.426 1.00 94.00 95 VAL A O 1
ATOM 832 N N . VAL A 1 96 ? 1.271 -1.306 9.452 1.00 96.25 96 VAL A N 1
ATOM 833 C CA . VAL A 1 96 ? 0.312 -1.970 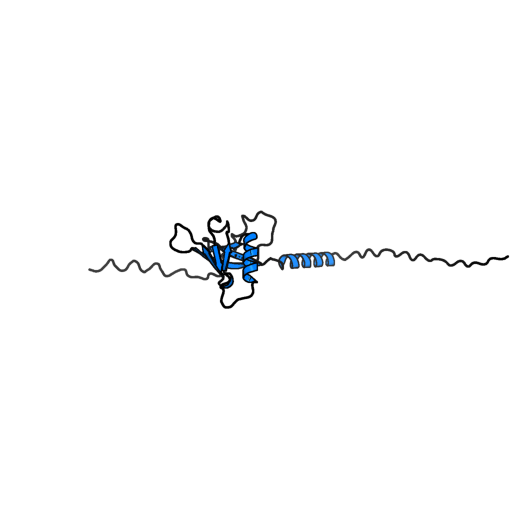8.581 1.00 96.25 96 VAL A CA 1
ATOM 834 C C . VAL A 1 96 ? 0.936 -3.274 8.101 1.00 96.25 96 VAL A C 1
ATOM 836 O O . VAL A 1 96 ? 2.017 -3.272 7.505 1.00 96.25 96 VAL A O 1
ATOM 839 N N . ARG A 1 97 ? 0.254 -4.387 8.355 1.00 96.19 97 ARG A N 1
ATOM 840 C CA . ARG A 1 97 ? 0.608 -5.716 7.851 1.00 96.19 97 ARG A CA 1
ATOM 841 C C . ARG A 1 97 ? -0.077 -5.927 6.509 1.00 96.19 97 ARG A C 1
ATOM 843 O O . ARG A 1 97 ? -1.300 -5.929 6.445 1.00 96.19 97 ARG A O 1
ATOM 850 N N . VAL A 1 98 ? 0.691 -6.098 5.442 1.00 96.06 98 VAL A N 1
ATOM 851 C CA . VAL A 1 98 ? 0.176 -6.290 4.082 1.00 96.06 98 VAL A CA 1
ATOM 852 C C . VAL A 1 98 ? 0.443 -7.718 3.640 1.00 96.06 98 VAL A C 1
ATOM 854 O O . VAL A 1 98 ? 1.597 -8.146 3.635 1.00 96.06 98 VAL A O 1
ATOM 857 N N . VAL A 1 99 ? -0.608 -8.430 3.235 1.00 94.75 99 VAL A N 1
ATOM 858 C CA . VAL A 1 99 ? -0.517 -9.763 2.632 1.00 94.75 99 VAL A CA 1
ATOM 859 C C . VAL A 1 99 ? -0.732 -9.587 1.134 1.00 94.75 99 VAL A C 1
ATOM 861 O O . VAL A 1 99 ? -1.859 -9.510 0.642 1.00 94.75 99 VAL A O 1
ATOM 864 N N . VAL A 1 100 ? 0.374 -9.437 0.402 1.00 91.69 100 VAL A N 1
ATOM 865 C CA . VAL A 1 100 ? 0.348 -8.925 -0.979 1.00 91.69 100 VAL A CA 1
ATOM 866 C C . VAL A 1 100 ? -0.424 -9.854 -1.923 1.00 91.69 100 VAL A C 1
ATOM 868 O O . VAL A 1 100 ? -1.151 -9.375 -2.789 1.00 91.69 100 VAL A O 1
ATOM 871 N N . GLN A 1 101 ? -0.309 -11.171 -1.735 1.00 88.50 101 GLN A N 1
ATOM 872 C CA . GLN A 1 101 ? -0.986 -12.176 -2.565 1.00 88.50 101 GLN A CA 1
ATOM 873 C C . GLN A 1 101 ? -2.499 -12.218 -2.348 1.00 88.50 101 GLN A C 1
ATOM 875 O O . GLN A 1 101 ? -3.252 -12.467 -3.284 1.00 88.50 101 GLN A O 1
ATOM 880 N N . GLU A 1 102 ? -2.939 -11.961 -1.119 1.00 91.81 102 GLU A N 1
ATOM 881 C CA . GLU A 1 102 ? -4.359 -11.927 -0.770 1.00 91.81 102 GLU A CA 1
ATOM 882 C C . GLU A 1 102 ? -5.003 -10.587 -1.114 1.00 91.81 102 GLU A C 1
ATOM 884 O O . GLU A 1 102 ? -6.215 -10.453 -0.996 1.00 91.81 102 GLU A O 1
ATOM 889 N N . HIS A 1 103 ? -4.219 -9.604 -1.571 1.00 94.94 103 HIS A N 1
ATOM 890 C CA . HIS A 1 103 ? -4.725 -8.278 -1.905 1.00 94.94 103 HIS A CA 1
ATOM 891 C C . HIS A 1 103 ? -5.360 -7.565 -0.696 1.00 94.94 103 HIS A C 1
ATOM 893 O O . HIS A 1 103 ? -6.306 -6.788 -0.845 1.00 94.94 103 HIS A O 1
ATOM 899 N N . VAL A 1 104 ? -4.806 -7.782 0.505 1.00 96.06 104 VAL A N 1
ATOM 900 C CA . VAL A 1 104 ? -5.307 -7.188 1.755 1.00 96.06 104 VAL A CA 1
ATOM 901 C C . VAL A 1 104 ? -4.200 -6.560 2.598 1.00 96.06 104 VAL A C 1
ATOM 903 O O . VAL A 1 104 ? -3.039 -6.979 2.575 1.00 96.06 104 VAL A O 1
ATOM 906 N N . ALA A 1 105 ? -4.573 -5.560 3.391 1.00 96.56 105 ALA A N 1
ATOM 907 C CA . ALA A 1 105 ? -3.735 -4.987 4.431 1.00 96.56 105 ALA A CA 1
ATOM 908 C C . ALA A 1 105 ? -4.520 -4.773 5.728 1.00 96.56 105 ALA A C 1
ATOM 910 O O . ALA A 1 105 ? -5.701 -4.440 5.698 1.00 96.56 105 ALA A O 1
ATOM 911 N N . PHE A 1 106 ? -3.842 -4.922 6.861 1.00 95.94 106 PHE A N 1
ATOM 912 C CA . PHE A 1 106 ? -4.400 -4.828 8.204 1.00 95.94 106 PHE A CA 1
ATOM 913 C C . PHE A 1 106 ? -3.649 -3.772 9.014 1.00 95.94 106 PHE A C 1
ATOM 915 O O . PHE A 1 106 ? -2.417 -3.782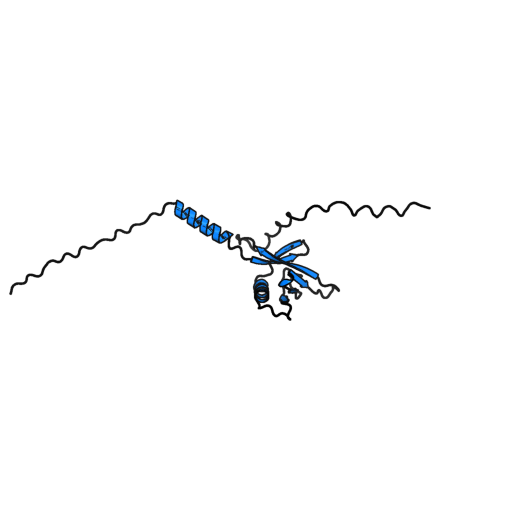 9.037 1.00 95.94 106 PHE A O 1
ATOM 922 N N . SER A 1 107 ? -4.373 -2.899 9.713 1.00 95.19 107 SER A N 1
ATOM 923 C CA . SER A 1 107 ? -3.810 -2.002 10.732 1.00 95.19 107 SER A CA 1
ATOM 924 C C . SER A 1 107 ? -4.447 -2.289 12.085 1.00 95.19 107 SER A C 1
ATOM 926 O O . SER A 1 107 ? -5.667 -2.435 12.176 1.00 95.19 107 SER A O 1
ATOM 928 N N . MET A 1 108 ? -3.621 -2.377 13.126 1.00 92.12 108 MET A N 1
ATOM 929 C CA . MET A 1 108 ? -4.067 -2.551 14.509 1.00 92.12 108 MET A CA 1
ATOM 930 C C . MET A 1 108 ? -3.969 -1.208 15.233 1.00 92.12 108 MET A C 1
ATOM 932 O O . MET A 1 108 ? -2.864 -0.776 15.570 1.00 92.12 108 MET A O 1
ATOM 936 N N . HIS A 1 109 ? -5.117 -0.578 15.487 1.00 88.88 109 HIS A N 1
ATOM 937 C CA . HIS A 1 109 ? -5.188 0.652 16.273 1.00 88.88 109 HIS A CA 1
ATOM 938 C C . HIS A 1 109 ? -5.252 0.303 17.768 1.00 88.88 109 HIS A C 1
ATOM 940 O O . HIS A 1 109 ? -6.044 -0.560 18.140 1.00 88.88 109 HIS A O 1
ATOM 946 N N . PRO A 1 110 ? -4.463 0.950 18.649 1.00 89.06 110 PRO A N 1
ATOM 947 C CA . PRO A 1 110 ? -4.437 0.619 20.080 1.00 89.06 110 PRO A CA 1
ATOM 948 C C . PRO A 1 110 ? -5.798 0.793 20.765 1.00 89.06 110 PRO A C 1
ATOM 950 O O . PRO A 1 110 ? -6.132 0.050 21.681 1.00 89.06 110 PRO A O 1
ATOM 953 N N . ASP A 1 111 ? -6.582 1.764 20.301 1.00 91.44 111 ASP A N 1
ATOM 954 C CA . ASP A 1 111 ? -7.891 2.074 20.880 1.00 91.44 111 ASP A CA 1
ATOM 955 C C . ASP A 1 111 ? -9.030 1.178 20.355 1.00 91.44 111 ASP A C 1
ATOM 957 O O . ASP A 1 111 ? -10.164 1.317 20.814 1.00 91.44 111 ASP A O 1
ATOM 961 N N . TRP A 1 112 ? -8.792 0.327 19.347 1.00 88.75 112 TRP A N 1
ATOM 962 C CA . TRP A 1 112 ? -9.843 -0.455 18.679 1.00 88.75 112 TRP A CA 1
ATOM 963 C C . TRP A 1 112 ? -9.640 -1.953 18.926 1.00 88.75 112 TRP A C 1
ATOM 965 O O . TRP A 1 112 ? -8.519 -2.453 18.923 1.00 88.75 112 TRP A O 1
ATOM 975 N N . SER A 1 113 ? -10.737 -2.687 19.126 1.00 91.19 113 SER A N 1
ATOM 976 C CA . SER A 1 113 ? -10.701 -4.141 19.341 1.00 91.19 113 SER A CA 1
ATOM 977 C C . SER A 1 113 ? -10.550 -4.940 18.047 1.00 91.19 113 SER A C 1
ATOM 979 O O . SER A 1 113 ? -10.063 -6.067 18.077 1.00 91.19 113 SER A O 1
ATOM 981 N N . GLU A 1 114 ? -10.981 -4.372 16.921 1.00 93.81 114 GLU A N 1
ATOM 982 C CA . GLU A 1 114 ? -10.982 -5.027 15.614 1.00 93.81 114 GLU A CA 1
ATOM 983 C C . GLU A 1 114 ? -9.956 -4.387 14.665 1.00 93.81 114 GLU A C 1
ATOM 985 O O . GLU A 1 114 ? -9.788 -3.161 14.674 1.00 93.81 114 GLU A O 1
ATOM 990 N N . PRO A 1 115 ? -9.275 -5.192 13.826 1.00 93.50 115 PRO A N 1
ATOM 991 C CA . PRO A 1 115 ? -8.333 -4.679 12.841 1.00 93.50 115 PRO A CA 1
ATOM 992 C C . PRO A 1 115 ? -9.048 -3.890 11.744 1.00 93.50 115 PRO A C 1
ATOM 994 O O . PRO A 1 115 ? -10.077 -4.310 11.214 1.00 93.50 115 PRO A O 1
ATOM 997 N N . ILE A 1 116 ? -8.436 -2.786 11.318 1.00 94.19 116 ILE A N 1
ATOM 998 C CA . ILE A 1 116 ? -8.883 -2.066 10.126 1.00 94.19 116 ILE A CA 1
ATOM 999 C C . ILE A 1 116 ? -8.339 -2.791 8.899 1.00 94.19 116 ILE A C 1
ATOM 1001 O O . ILE A 1 116 ? -7.124 -2.949 8.761 1.00 94.19 116 ILE A O 1
ATOM 1005 N N . VAL A 1 117 ? -9.235 -3.207 8.005 1.00 95.50 117 VAL A N 1
ATOM 1006 C CA . VAL A 1 117 ? -8.889 -3.922 6.771 1.00 95.50 117 VAL A CA 1
ATOM 1007 C C . VAL A 1 117 ? -8.934 -2.972 5.576 1.00 95.50 117 VAL A C 1
ATOM 1009 O O . VAL A 1 117 ? -9.900 -2.230 5.394 1.00 95.50 117 VAL A O 1
ATOM 1012 N N . TYR A 1 118 ? -7.904 -3.024 4.737 1.00 96.56 118 TYR A N 1
ATOM 1013 C CA . TYR A 1 118 ? -7.800 -2.276 3.489 1.00 96.56 118 TYR A CA 1
ATOM 1014 C C . TYR A 1 118 ? -7.654 -3.238 2.308 1.00 96.56 118 TYR A C 1
ATOM 1016 O O . TYR A 1 118 ? -6.877 -4.190 2.358 1.00 96.56 118 TYR A O 1
ATOM 1024 N N . GLU A 1 119 ? -8.368 -2.951 1.222 1.00 96.88 119 GLU A N 1
ATOM 1025 C CA . GLU A 1 119 ? -8.208 -3.634 -0.067 1.00 96.88 119 GLU A CA 1
ATOM 1026 C C . GLU A 1 119 ? -6.931 -3.132 -0.758 1.00 96.88 119 GLU A C 1
ATOM 1028 O O . GLU A 1 119 ? -6.679 -1.924 -0.761 1.00 96.88 119 GLU A O 1
ATOM 1033 N N . VAL A 1 120 ? -6.132 -4.025 -1.348 1.00 96.38 120 VAL A N 1
ATOM 1034 C CA . VAL A 1 120 ? -4.833 -3.715 -1.970 1.00 96.38 120 VAL A CA 1
ATOM 1035 C C . VAL A 1 120 ? -4.775 -4.216 -3.413 1.00 96.38 120 VAL A C 1
ATOM 1037 O O . VAL A 1 120 ? -5.016 -5.383 -3.689 1.00 96.38 120 VAL A O 1
ATOM 1040 N N . GLN A 1 121 ? -4.382 -3.372 -4.367 1.00 95.88 121 GLN A N 1
ATOM 1041 C CA . GLN A 1 121 ? -4.314 -3.761 -5.780 1.00 95.88 121 GLN A CA 1
ATOM 1042 C C . GLN A 1 121 ? -3.195 -3.044 -6.538 1.00 95.88 121 GLN A C 1
ATOM 1044 O O . GLN A 1 121 ? -2.840 -1.904 -6.234 1.00 95.88 121 GLN A O 1
ATOM 1049 N N . LEU A 1 122 ? -2.672 -3.685 -7.586 1.00 94.12 122 LEU A N 1
ATOM 1050 C CA . LEU A 1 122 ? -1.845 -3.013 -8.584 1.00 94.12 122 LEU A CA 1
ATOM 1051 C C . LEU A 1 122 ? -2.692 -2.052 -9.423 1.00 94.12 122 LEU A C 1
ATOM 1053 O O . LEU A 1 122 ? -3.641 -2.448 -10.097 1.00 94.12 122 LEU A O 1
ATOM 1057 N N . CYS A 1 123 ? -2.307 -0.782 -9.418 1.00 90.25 123 CYS A N 1
ATOM 1058 C CA . CYS A 1 123 ? -2.934 0.269 -10.203 1.00 90.25 123 CYS A CA 1
ATOM 1059 C C . CYS A 1 123 ? -1.936 0.893 -11.175 1.00 90.25 123 CYS A C 1
ATOM 1061 O O . CYS A 1 123 ? -0.735 0.982 -10.923 1.00 90.25 123 CYS A O 1
ATOM 1063 N N . HIS A 1 124 ? -2.456 1.429 -12.273 1.00 85.31 124 HIS A N 1
ATOM 1064 C CA . HIS A 1 124 ? -1.686 2.294 -13.154 1.00 85.31 124 HIS A CA 1
ATOM 1065 C C . HIS A 1 124 ? -1.471 3.658 -12.488 1.00 85.31 124 HIS A C 1
ATOM 1067 O O . HIS A 1 124 ? -2.437 4.378 -12.220 1.00 85.31 124 HIS A O 1
ATOM 1073 N N . ALA A 1 125 ? -0.212 4.029 -12.231 1.00 71.12 125 ALA A N 1
ATOM 1074 C CA . ALA A 1 125 ? 0.100 5.351 -11.703 1.00 71.12 125 ALA A CA 1
ATOM 1075 C C . ALA A 1 125 ? -0.382 6.449 -12.674 1.00 71.12 125 ALA A C 1
ATOM 1077 O O . ALA A 1 125 ? -0.211 6.338 -13.887 1.00 71.12 125 ALA A O 1
ATOM 1078 N N . PRO A 1 126 ? -0.953 7.559 -12.197 1.00 63.56 126 PRO A N 1
ATOM 1079 C CA . PRO A 1 126 ? -1.365 8.628 -13.076 1.00 63.56 126 PRO A CA 1
ATOM 1080 C C . PRO A 1 126 ? -0.096 9.176 -13.739 1.00 63.56 126 PRO A C 1
ATOM 1082 O O . PRO A 1 126 ? 0.932 9.331 -13.064 1.00 63.56 126 PRO A O 1
ATOM 1085 N N . PRO A 1 127 ? -0.124 9.446 -15.056 1.00 55.97 127 PRO A N 1
ATOM 1086 C CA . PRO A 1 127 ? 1.040 9.963 -15.756 1.00 55.97 127 PRO A CA 1
ATOM 1087 C C . PRO A 1 127 ? 1.520 11.217 -15.027 1.00 55.97 127 PRO A C 1
ATOM 1089 O O . PRO A 1 127 ? 0.724 12.123 -14.778 1.00 55.97 127 PRO A O 1
ATOM 1092 N N . ARG A 1 128 ? 2.809 11.241 -14.651 1.00 53.78 128 ARG A N 1
ATOM 1093 C CA . ARG A 1 128 ? 3.474 12.321 -13.900 1.00 53.78 128 ARG A CA 1
ATOM 1094 C C . ARG A 1 128 ? 3.378 13.653 -14.659 1.00 53.78 128 ARG A C 1
ATOM 1096 O O . ARG A 1 128 ? 4.341 14.107 -15.266 1.00 53.78 128 ARG A O 1
ATOM 1103 N N . ARG A 1 129 ? 2.220 14.310 -14.646 1.00 50.50 129 ARG A N 1
ATOM 1104 C CA . ARG A 1 129 ? 2.055 15.681 -15.127 1.00 50.50 129 ARG A CA 1
ATOM 1105 C C . ARG A 1 129 ? 2.258 16.628 -13.949 1.00 50.50 129 ARG A C 1
ATOM 1107 O O . ARG A 1 129 ? 1.330 16.916 -13.207 1.00 50.50 129 ARG A O 1
ATOM 1114 N N . HIS A 1 130 ? 3.495 17.093 -13.796 1.00 42.09 130 HIS A N 1
ATOM 1115 C CA . HIS A 1 130 ? 3.853 18.466 -13.409 1.00 42.09 130 HIS A CA 1
ATOM 1116 C C . HIS A 1 130 ? 3.132 19.163 -12.229 1.00 42.09 130 HIS A C 1
ATOM 1118 O O . HIS A 1 130 ? 3.090 20.391 -12.207 1.00 42.09 130 HIS A O 1
ATOM 1124 N N . ARG A 1 131 ? 2.611 18.457 -11.216 1.00 45.91 131 ARG A N 1
ATOM 1125 C CA . ARG A 1 131 ? 2.160 19.074 -9.950 1.00 45.91 131 ARG A CA 1
ATOM 1126 C C . ARG A 1 131 ? 2.404 18.154 -8.748 1.00 45.91 131 ARG A C 1
ATOM 1128 O O . ARG A 1 131 ? 2.344 16.935 -8.909 1.00 45.91 131 ARG A O 1
ATOM 1135 N N . PRO A 1 132 ? 2.675 18.712 -7.549 1.00 43.16 132 PRO A N 1
ATOM 1136 C CA . PRO A 1 132 ? 2.859 17.920 -6.338 1.00 43.16 132 PRO A CA 1
ATOM 1137 C C . PRO A 1 132 ? 1.606 17.078 -6.064 1.00 43.16 132 PRO A C 1
ATOM 1139 O O . PRO A 1 132 ? 0.482 17.531 -6.279 1.00 43.16 132 PRO A O 1
ATOM 1142 N N . ILE A 1 133 ? 1.842 15.852 -5.597 1.00 47.38 133 ILE A N 1
ATOM 1143 C CA . ILE A 1 133 ? 0.990 14.643 -5.530 1.00 47.38 133 ILE A CA 1
ATOM 1144 C C . ILE A 1 133 ? -0.338 14.790 -4.732 1.00 47.38 133 ILE A C 1
ATOM 1146 O O . ILE A 1 133 ? -0.969 13.812 -4.362 1.00 47.38 133 ILE A O 1
ATOM 1150 N N . ARG A 1 134 ? -0.850 15.999 -4.483 1.00 45.72 134 ARG A N 1
ATOM 1151 C CA . ARG A 1 134 ? -1.986 16.226 -3.572 1.00 45.72 134 ARG A CA 1
ATOM 1152 C C . ARG A 1 134 ? -3.384 16.336 -4.198 1.00 45.72 134 ARG A C 1
ATOM 1154 O O . ARG A 1 134 ? -4.332 16.470 -3.439 1.00 45.72 134 ARG A O 1
ATOM 1161 N N . ARG A 1 135 ? -3.573 16.328 -5.529 1.00 44.53 135 ARG A N 1
ATOM 1162 C CA . ARG A 1 135 ? -4.896 16.681 -6.120 1.00 44.53 135 ARG A CA 1
ATOM 1163 C C . ARG A 1 135 ? -5.478 15.770 -7.212 1.00 44.53 135 ARG A C 1
ATOM 1165 O O . ARG A 1 135 ? -6.483 16.147 -7.800 1.00 44.53 135 ARG A O 1
ATOM 1172 N N . PHE A 1 136 ? -4.908 14.601 -7.506 1.00 46.03 136 PHE A N 1
ATOM 1173 C CA . PHE A 1 136 ? -5.288 13.866 -8.729 1.00 46.03 136 PHE A CA 1
ATOM 1174 C C . PHE A 1 136 ? -6.281 12.700 -8.583 1.00 46.03 136 PHE A C 1
ATOM 1176 O O . PHE A 1 136 ? -6.805 12.258 -9.600 1.00 46.03 136 PHE A O 1
ATOM 1183 N N . TRP A 1 137 ? -6.619 12.231 -7.380 1.00 45.22 137 TRP A N 1
ATOM 1184 C CA . TRP A 1 137 ? -7.352 10.960 -7.231 1.00 45.22 137 TRP A CA 1
ATOM 1185 C C . TRP A 1 137 ? -8.875 11.048 -7.059 1.00 45.22 137 TRP A C 1
ATOM 1187 O O . TRP A 1 137 ? -9.517 10.049 -6.767 1.00 45.22 137 TRP A O 1
ATOM 1197 N N . LYS A 1 138 ? -9.500 12.193 -7.360 1.00 46.38 138 LYS A N 1
ATOM 1198 C CA . LYS A 1 138 ? -10.968 12.337 -7.270 1.00 46.38 138 LYS A CA 1
ATOM 1199 C C . LYS A 1 138 ? -11.755 11.789 -8.481 1.00 46.38 138 LYS A C 1
ATOM 1201 O O . LYS A 1 138 ? -12.916 12.138 -8.642 1.00 46.38 138 LYS A O 1
ATOM 1206 N N . TRP A 1 139 ? -11.152 10.992 -9.374 1.00 40.38 139 TRP A N 1
ATOM 1207 C CA . TRP A 1 139 ? -11.720 10.748 -10.718 1.00 40.38 139 TRP A CA 1
ATOM 1208 C C . TRP A 1 139 ? -11.941 9.291 -11.150 1.00 40.38 139 TRP A C 1
ATOM 1210 O O . TRP A 1 139 ? -12.188 9.046 -12.329 1.00 40.38 139 TRP A O 1
ATOM 1220 N N . ARG A 1 140 ? -11.925 8.306 -10.243 1.00 42.62 140 ARG A N 1
ATOM 1221 C CA . ARG A 1 140 ? -12.244 6.923 -10.643 1.00 42.62 140 ARG A CA 1
ATOM 1222 C C . ARG A 1 140 ? -13.019 6.131 -9.582 1.00 42.62 140 ARG A C 1
ATOM 1224 O O . ARG A 1 140 ? -12.557 5.094 -9.135 1.00 42.62 140 ARG A O 1
ATOM 1231 N N . SER A 1 141 ? -14.215 6.614 -9.234 1.00 43.44 141 SER A N 1
ATOM 1232 C CA . SER A 1 141 ? -15.238 5.823 -8.514 1.00 43.44 141 SER A CA 1
ATOM 1233 C C . SER A 1 141 ? -16.594 5.766 -9.237 1.00 43.44 141 SER A C 1
ATOM 1235 O O . SER A 1 141 ? -17.548 5.217 -8.703 1.00 43.44 141 SER A O 1
ATOM 1237 N N . HIS A 1 142 ? -16.700 6.276 -10.470 1.00 43.16 142 HIS A N 1
ATOM 1238 C CA . HIS A 1 142 ? -17.905 6.136 -11.296 1.00 43.16 142 HIS A CA 1
ATOM 1239 C C . HIS A 1 142 ? -17.618 5.248 -12.505 1.00 43.16 142 HIS A C 1
ATOM 1241 O O . HIS A 1 142 ? -17.272 5.722 -13.582 1.00 43.16 142 HIS A O 1
ATOM 1247 N N . GLY A 1 143 ? -17.736 3.942 -12.307 1.00 43.06 143 GLY A N 1
ATOM 1248 C CA . GLY A 1 143 ? -17.674 2.967 -13.386 1.00 43.06 143 GLY A CA 1
ATOM 1249 C C . GLY A 1 143 ? -17.561 1.570 -12.809 1.00 43.06 143 GLY A C 1
ATOM 1250 O O . GLY A 1 143 ? -16.482 1.182 -12.384 1.00 43.06 143 GLY A O 1
ATOM 1251 N N . ASN A 1 144 ? -18.680 0.848 -12.822 1.00 40.41 144 ASN A N 1
ATOM 1252 C CA . ASN A 1 144 ? -18.846 -0.553 -12.415 1.00 40.41 144 ASN A CA 1
ATOM 1253 C C . ASN A 1 144 ? -19.134 -0.785 -10.924 1.00 40.41 144 ASN A C 1
ATOM 1255 O O . ASN A 1 144 ? -18.480 -1.564 -10.246 1.00 40.41 144 ASN A O 1
ATOM 1259 N N . GLY A 1 145 ? -20.198 -0.137 -10.454 1.00 35.59 145 GLY A N 1
ATOM 1260 C CA . GLY A 1 145 ? -21.016 -0.585 -9.331 1.00 35.59 145 GLY A CA 1
ATOM 1261 C C . GLY A 1 145 ? -22.467 -0.390 -9.740 1.00 35.59 145 GLY A C 1
ATOM 1262 O O . GLY A 1 145 ? -23.038 0.680 -9.546 1.00 35.59 145 GLY A O 1
ATOM 1263 N N . ALA A 1 146 ? -22.996 -1.373 -10.461 1.00 38.28 146 ALA A N 1
ATOM 1264 C CA . ALA A 1 146 ? -24.371 -1.399 -10.917 1.00 38.28 146 ALA A CA 1
ATOM 1265 C C . ALA A 1 146 ? -25.342 -1.257 -9.734 1.00 38.28 146 ALA A C 1
ATOM 1267 O O . ALA A 1 146 ? -25.089 -1.763 -8.646 1.00 38.28 146 ALA A O 1
ATOM 1268 N N . LYS A 1 147 ? -26.446 -0.552 -10.000 1.00 44.75 147 LYS A N 1
ATOM 1269 C CA . LYS A 1 147 ? -27.759 -0.655 -9.350 1.00 44.75 147 LYS A CA 1
ATOM 1270 C C . LYS A 1 147 ? -27.859 -1.716 -8.238 1.00 44.75 147 LYS A C 1
ATOM 1272 O O . LYS A 1 147 ? -28.132 -2.872 -8.530 1.00 44.75 147 LYS A O 1
ATOM 1277 N N . VAL A 1 148 ? -27.780 -1.271 -6.988 1.00 43.84 148 VAL A N 1
ATOM 1278 C CA . VAL A 1 148 ? -28.654 -1.752 -5.908 1.00 43.84 148 VAL A CA 1
ATOM 1279 C C . VAL A 1 148 ? -29.072 -0.507 -5.127 1.00 43.84 148 VAL A C 1
ATOM 1281 O O . VAL A 1 148 ? -28.480 -0.126 -4.122 1.00 43.84 148 VAL A O 1
ATOM 1284 N N . LYS A 1 149 ? -30.025 0.222 -5.703 1.00 42.81 149 LYS A N 1
ATOM 1285 C CA . LYS A 1 149 ? -30.939 1.061 -4.937 1.00 42.81 149 LYS A CA 1
ATOM 1286 C C . LYS A 1 149 ? -32.276 0.340 -4.972 1.00 42.81 149 LYS A C 1
ATOM 1288 O O . LYS A 1 149 ? -32.619 -0.216 -6.011 1.00 42.81 149 LYS A O 1
ATOM 1293 N N . ASP A 1 150 ? -32.958 0.438 -3.843 1.00 50.62 150 ASP A N 1
ATOM 1294 C CA . ASP A 1 150 ? -34.334 0.027 -3.583 1.00 50.62 150 ASP A CA 1
ATOM 1295 C C . ASP A 1 150 ? -34.469 -1.435 -3.140 1.00 50.62 150 ASP A C 1
ATOM 1297 O O . ASP A 1 150 ? -34.446 -2.342 -3.957 1.00 50.62 150 ASP A O 1
ATOM 1301 N N . GLU A 1 151 ? -34.546 -1.606 -1.810 1.00 47.84 151 GLU A N 1
ATOM 1302 C CA . GLU A 1 151 ? -35.291 -2.627 -1.035 1.00 47.84 151 GLU A CA 1
ATOM 1303 C C . GLU A 1 151 ? -34.583 -2.963 0.294 1.00 47.84 151 GLU A C 1
ATOM 1305 O O . GLU A 1 151 ? -34.075 -4.056 0.507 1.00 47.84 151 GLU A O 1
ATOM 1310 N N . ALA A 1 152 ? -34.534 -2.002 1.225 1.00 44.19 152 ALA A N 1
ATOM 1311 C CA . ALA A 1 152 ? -34.312 -2.294 2.654 1.00 44.19 152 ALA A CA 1
ATOM 1312 C C . ALA A 1 152 ? -34.937 -1.244 3.600 1.00 44.19 152 ALA A C 1
ATOM 1314 O O . ALA A 1 152 ? -34.622 -1.194 4.783 1.00 44.19 152 ALA A O 1
ATOM 1315 N N . LEU A 1 153 ? -35.841 -0.402 3.092 1.00 45.03 153 LEU A N 1
ATOM 1316 C CA . LEU A 1 153 ? -36.614 0.572 3.869 1.00 45.03 153 LEU A CA 1
ATOM 1317 C C . LEU A 1 153 ? -38.101 0.240 3.721 1.00 45.03 153 LEU A C 1
ATOM 1319 O O . LEU A 1 153 ? -38.845 1.000 3.120 1.00 45.03 153 LEU A O 1
ATOM 1323 N N . LEU A 1 154 ? -38.513 -0.944 4.188 1.00 47.41 154 LEU A N 1
ATOM 1324 C CA . LEU A 1 154 ? -39.929 -1.324 4.331 1.00 47.41 154 LEU A CA 1
ATOM 1325 C C . LEU A 1 154 ? -40.132 -2.507 5.307 1.00 47.41 154 LEU A C 1
ATOM 1327 O O . LEU A 1 154 ? -41.029 -3.322 5.129 1.00 47.41 154 LEU A O 1
ATOM 1331 N N . ALA A 1 155 ? -39.313 -2.606 6.359 1.00 48.28 155 ALA A N 1
ATOM 1332 C CA . ALA A 1 155 ? -39.487 -3.611 7.419 1.00 48.28 155 ALA A CA 1
ATOM 1333 C C . ALA A 1 155 ? -39.657 -3.001 8.823 1.00 48.28 155 ALA A C 1
ATOM 1335 O O . ALA A 1 155 ? -39.458 -3.684 9.819 1.00 48.28 155 ALA A O 1
ATOM 1336 N N . GLU A 1 156 ? -40.053 -1.727 8.920 1.00 51.16 156 GLU A N 1
ATOM 1337 C CA . GLU A 1 156 ? -40.225 -1.040 10.210 1.00 51.16 156 GLU A CA 1
ATOM 1338 C C . GLU A 1 156 ? -41.587 -0.336 10.340 1.00 51.16 156 GLU A C 1
ATOM 1340 O O . GLU A 1 156 ? -41.692 0.755 10.891 1.00 51.16 156 GLU A O 1
ATOM 1345 N N . GLN A 1 157 ? -42.661 -0.943 9.815 1.00 48.94 157 GLN A N 1
ATOM 1346 C CA . GLN A 1 157 ? -44.016 -0.389 9.970 1.00 48.94 157 GLN A CA 1
ATOM 1347 C C . GLN A 1 157 ? -45.151 -1.419 10.089 1.00 48.94 157 GLN A C 1
ATOM 1349 O O . GLN A 1 157 ? -46.300 -1.108 9.791 1.00 48.94 157 GLN A O 1
ATOM 1354 N N . HIS A 1 158 ? -44.869 -2.626 10.586 1.00 47.72 158 HIS A N 1
ATOM 1355 C CA . HIS A 1 158 ? -45.917 -3.617 10.856 1.00 47.72 158 HIS A CA 1
ATOM 1356 C C . HIS A 1 158 ? -45.759 -4.307 12.219 1.00 47.72 158 HIS A C 1
ATOM 1358 O O . HIS A 1 158 ? -45.819 -5.524 12.307 1.00 47.72 158 HIS A O 1
ATOM 1364 N N . ASP A 1 159 ? -45.580 -3.530 13.294 1.00 50.59 159 ASP A N 1
ATOM 1365 C CA . ASP A 1 159 ? -45.801 -4.051 14.658 1.00 50.59 159 ASP A CA 1
ATOM 1366 C C . ASP A 1 159 ? -46.326 -2.995 15.650 1.00 50.59 159 ASP A C 1
ATOM 1368 O O . ASP A 1 159 ? -45.930 -2.908 16.811 1.00 50.59 159 ASP A O 1
ATOM 1372 N N . ARG A 1 160 ? -47.216 -2.115 15.173 1.00 52.84 160 ARG A N 1
ATOM 1373 C CA . ARG A 1 160 ? -48.025 -1.236 16.036 1.00 52.84 160 ARG A CA 1
ATOM 1374 C C . ARG A 1 160 ? -49.447 -1.091 15.499 1.00 52.84 160 ARG A C 1
ATOM 1376 O O . ARG A 1 160 ? -49.871 0.010 15.169 1.00 52.84 160 ARG A O 1
ATOM 1383 N N . SER A 1 161 ? -50.180 -2.198 15.383 1.00 50.53 161 SER A N 1
ATOM 1384 C CA . SER A 1 161 ? -51.651 -2.182 15.304 1.00 50.53 161 SER A CA 1
ATOM 1385 C C . SER A 1 161 ? -52.221 -3.601 15.430 1.00 50.53 161 SER A C 1
ATOM 1387 O O . SER A 1 161 ? -52.100 -4.392 14.502 1.00 50.53 161 SER A O 1
ATOM 1389 N N . GLY A 1 162 ? -52.860 -3.893 16.564 1.00 53.12 162 GLY A N 1
ATOM 1390 C CA . GLY A 1 162 ? -53.481 -5.183 16.901 1.00 53.12 162 GLY A CA 1
ATOM 1391 C C . GLY A 1 162 ? -53.026 -5.602 18.298 1.00 53.12 162 GLY A C 1
ATOM 1392 O O . GLY A 1 162 ? -51.930 -6.123 18.431 1.00 53.12 162 GLY A O 1
ATOM 1393 N N . LYS A 1 163 ? -53.648 -5.176 19.404 1.00 45.22 163 LYS A N 1
ATOM 1394 C CA 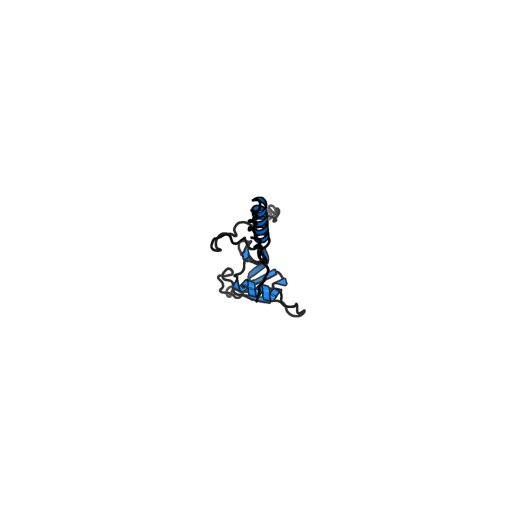. LYS A 1 163 ? -54.992 -5.580 19.859 1.00 45.22 163 LYS A CA 1
ATOM 1395 C C . LYS A 1 163 ? -55.224 -7.079 19.747 1.00 45.22 163 LYS A C 1
ATOM 1397 O O . LYS A 1 163 ? -55.291 -7.558 18.598 1.00 45.22 163 LYS A O 1
#

Foldseek 3Di:
DDDDDDDDDDPPPPPPDPPPPDPVVVVVVVVVVVVVVLVVPQDWAKWKQDPVRFTDGFDPVVRVVLVVLVPPPDDVPDQSWDWDFGCVPPNRPWIKIDRNVVQKIWTDDPVDPDIDIIGMDTDRHDRPPDDPPDPDTPPPPPDDDDDDDDDDPPPPPPDPDDD

pLDDT: mean 71.68, std 21.12, range [35.59, 96.88]

Radius of gyration: 32.47 Å; chains: 1; bounding box: 127×42×85 Å

Sequence (163 aa):
MDSTLGNEGCVRAQCIGCRVRWPRFFSYLIWRYKQWQWLSRVPLVWCFRNKEQQWQPFEMKNQAILWQSYNEPQHPYYSHECHIRDRAIESGREVVRVVVQEHVAFSMHPDWSEPIVYEVQLCHAPPRRHRPIRRFWKWRSHGNGAKVKDEALLAEQHDRSGK

Organism: NCBI:txid1263082

Secondary structure (DSSP, 8-state):
-----------------------HHHHHHHHHHHHHHHHHT--EEEEEE-TTS-EEEPPHHHHHHHHHHHHS---TT---EEEE--TTSGGG-SPEEEETTTTEEEE--TT-SSPEEEEEEEEEPPP--SS-SSS--TT-SSSS-----SSSSSSSSSSS---